Protein AF-A0A7R9I7X6-F1 (afdb_monomer_lite)

Radius of gyration: 21.25 Å; chains: 1; bounding box: 47×29×63 Å

Organism: NCBI:txid61472

Sequence (147 aa):
MLANDHCKLGEEMHFELGSWLRRRYSNLLPATYNLRNIYVLSTDLDRTLMSAESNLAGLYPATDPTSPLRAQPVPIRSRPARDDDLIGGGKPCPRLYQLMRLVLSSPGVDCIRNNFDTDFQYIHLHMGVNNVGIIEACLLLDVLTVE

pLDDT: mean 90.34, std 11.23, range [31.06, 98.62]

Secondary structure (DSSP, 8-state):
-------HHHHHHHHHHHHHHHHHTTTTS-SS--TTT--EE--SSHHHHHHHHHHHHHHSB-SSTT-SSSB---PEE---TTT--SSS--S--HHHHHHHHHHHTSHHHHHHHHHTHHHHHHHHHHH--SS--HHHHHHHHHHHT--

Structure (mmCIF, N/CA/C/O backbone):
data_AF-A0A7R9I7X6-F1
#
_entry.id   AF-A0A7R9I7X6-F1
#
loop_
_atom_site.group_PDB
_atom_site.id
_atom_site.type_symbol
_atom_site.label_atom_id
_atom_site.label_alt_id
_atom_site.label_comp_id
_atom_site.label_asym_id
_atom_site.label_entity_id
_atom_site.label_seq_id
_atom_site.pdbx_PDB_ins_code
_atom_site.Cartn_x
_atom_site.Cartn_y
_atom_site.Cartn_z
_atom_site.occupancy
_atom_site.B_iso_or_equiv
_atom_site.auth_seq_id
_atom_site.auth_comp_id
_atom_site.auth_asym_id
_atom_site.auth_atom_id
_atom_site.pdbx_PDB_model_num
ATOM 1 N N . MET A 1 1 ? 21.226 -9.273 -1.653 1.00 31.06 1 MET A N 1
ATOM 2 C CA . MET A 1 1 ? 21.142 -9.024 -0.199 1.00 31.06 1 MET A CA 1
ATOM 3 C C . MET A 1 1 ? 19.841 -8.270 0.021 1.00 31.06 1 MET A C 1
ATOM 5 O O . MET A 1 1 ? 19.549 -7.391 -0.776 1.00 31.06 1 MET A O 1
ATOM 9 N N . LEU A 1 2 ? 18.994 -8.757 0.921 1.00 37.91 2 LEU A N 1
ATOM 10 C CA . LEU A 1 2 ? 17.546 -8.529 0.959 1.00 37.91 2 LEU A CA 1
ATOM 11 C C . LEU A 1 2 ? 17.197 -7.085 1.363 1.00 37.91 2 LEU A C 1
ATOM 13 O O . LEU A 1 2 ? 17.426 -6.708 2.501 1.00 37.91 2 LEU A O 1
ATOM 17 N N . ALA A 1 3 ? 16.605 -6.301 0.458 1.00 43.09 3 ALA A N 1
ATOM 18 C CA . ALA A 1 3 ? 16.020 -4.990 0.761 1.00 43.09 3 ALA A CA 1
ATOM 19 C C . ALA A 1 3 ? 14.579 -5.137 1.295 1.00 43.09 3 ALA A C 1
ATOM 21 O O . ALA A 1 3 ? 13.643 -4.591 0.725 1.00 43.09 3 ALA A O 1
ATOM 22 N N . ASN A 1 4 ? 14.388 -5.949 2.337 1.00 47.94 4 ASN A N 1
ATOM 23 C CA . ASN A 1 4 ? 13.085 -6.158 2.989 1.00 47.94 4 ASN A CA 1
ATOM 24 C C . ASN A 1 4 ? 13.179 -5.956 4.513 1.00 47.94 4 ASN A C 1
ATOM 26 O O . ASN A 1 4 ? 12.401 -6.534 5.270 1.00 47.94 4 ASN A O 1
ATOM 30 N N . ASP A 1 5 ? 14.116 -5.125 4.969 1.00 51.38 5 ASP A N 1
ATOM 31 C CA . ASP A 1 5 ? 14.175 -4.724 6.369 1.00 51.38 5 ASP A CA 1
ATOM 32 C C . ASP A 1 5 ? 13.183 -3.577 6.603 1.00 51.38 5 ASP A C 1
ATOM 34 O O . ASP A 1 5 ? 13.396 -2.432 6.221 1.00 51.38 5 ASP A O 1
ATOM 38 N N . HIS A 1 6 ? 12.046 -3.952 7.180 1.00 55.94 6 HIS A N 1
ATOM 39 C CA . HIS A 1 6 ? 11.096 -3.150 7.946 1.00 55.94 6 HIS A CA 1
ATOM 40 C C . HIS A 1 6 ? 11.501 -1.678 8.208 1.00 55.94 6 HIS A C 1
ATOM 42 O O . HIS A 1 6 ? 12.181 -1.356 9.186 1.00 55.94 6 HIS A O 1
ATOM 48 N N . CYS A 1 7 ? 11.060 -0.766 7.336 1.00 73.19 7 CYS A N 1
ATOM 49 C CA . CYS A 1 7 ? 11.323 0.662 7.487 1.00 73.19 7 CYS A CA 1
ATOM 50 C C . CYS A 1 7 ? 10.309 1.294 8.455 1.00 73.19 7 CYS A C 1
ATOM 52 O O . CYS A 1 7 ? 9.138 1.462 8.112 1.00 73.19 7 CYS A O 1
ATOM 54 N N . LYS A 1 8 ? 10.774 1.680 9.652 1.00 85.38 8 LYS A N 1
ATOM 55 C CA . LYS A 1 8 ? 9.967 2.353 10.693 1.00 85.38 8 LYS A CA 1
ATOM 56 C C . LYS A 1 8 ? 9.238 3.595 10.181 1.00 85.38 8 LYS A C 1
ATOM 58 O O . LYS A 1 8 ? 8.103 3.839 10.569 1.00 85.38 8 LYS A O 1
ATOM 63 N N . LEU A 1 9 ? 9.870 4.345 9.275 1.00 91.56 9 LEU A N 1
ATOM 64 C CA . LEU A 1 9 ? 9.257 5.520 8.656 1.00 91.56 9 LEU A CA 1
ATOM 65 C C . LEU A 1 9 ? 7.968 5.145 7.912 1.00 91.56 9 LEU A C 1
ATOM 67 O O . LEU A 1 9 ? 6.956 5.823 8.050 1.00 91.56 9 LEU A O 1
ATOM 71 N N . GLY A 1 10 ? 7.973 4.028 7.178 1.00 91.56 10 GLY A N 1
ATOM 72 C CA . GLY A 1 10 ? 6.783 3.536 6.484 1.00 91.56 10 GLY A CA 1
ATOM 73 C C . GLY A 1 10 ? 5.649 3.177 7.447 1.00 91.56 10 GLY A C 1
ATOM 74 O O . GLY A 1 10 ? 4.489 3.496 7.181 1.00 91.56 10 GLY A O 1
ATOM 75 N N . GLU A 1 11 ? 5.970 2.572 8.592 1.00 93.06 11 GLU A N 1
ATOM 76 C CA . GLU A 1 11 ? 4.975 2.277 9.628 1.00 93.06 11 GLU A CA 1
ATOM 77 C C . GLU A 1 11 ? 4.369 3.550 10.223 1.00 93.06 11 GLU A C 1
ATOM 79 O O . GLU A 1 11 ? 3.147 3.650 10.342 1.00 93.06 11 GLU A O 1
ATOM 84 N N . GLU A 1 12 ? 5.209 4.530 10.567 1.00 95.56 12 GLU A N 1
ATOM 85 C CA . GLU A 1 12 ? 4.788 5.825 11.108 1.00 95.56 12 GLU A CA 1
ATOM 86 C C . GLU A 1 12 ? 3.880 6.557 10.115 1.00 95.56 12 GLU A C 1
ATOM 88 O O . GLU A 1 12 ? 2.779 6.974 10.478 1.00 95.56 12 GLU A O 1
ATOM 93 N N . MET A 1 13 ? 4.265 6.606 8.837 1.00 96.50 13 MET A N 1
ATOM 94 C CA . MET A 1 13 ? 3.446 7.183 7.769 1.00 96.50 13 MET A CA 1
ATOM 95 C C . MET A 1 13 ? 2.076 6.502 7.665 1.00 96.50 13 MET A C 1
ATOM 97 O O . MET A 1 13 ? 1.041 7.170 7.567 1.00 96.50 13 MET A O 1
ATOM 101 N N . HIS A 1 14 ? 2.031 5.166 7.708 1.00 98.00 14 HIS A N 1
ATOM 102 C CA . HIS A 1 14 ? 0.767 4.436 7.656 1.00 98.00 14 HIS A CA 1
ATOM 103 C C . HIS A 1 14 ? -0.080 4.653 8.910 1.00 98.00 14 HIS A C 1
ATOM 105 O O . HIS A 1 14 ? -1.299 4.813 8.785 1.00 98.00 14 HIS A O 1
ATOM 111 N N . PHE A 1 15 ? 0.535 4.711 10.090 1.00 98.12 15 PHE A N 1
ATOM 112 C CA . PHE A 1 15 ? -0.136 5.010 11.351 1.00 98.12 15 PHE A CA 1
ATOM 113 C C . PHE A 1 15 ? -0.743 6.418 11.363 1.00 98.12 15 PHE A C 1
ATOM 115 O O . PHE A 1 15 ? -1.903 6.599 11.754 1.00 98.12 15 PHE A O 1
ATOM 122 N N . GLU A 1 16 ? -0.006 7.421 10.887 1.00 98.44 16 GLU A N 1
ATOM 123 C CA . GLU A 1 16 ? -0.498 8.792 10.748 1.00 98.44 16 GLU A CA 1
ATOM 124 C C . GLU A 1 16 ? -1.663 8.876 9.762 1.00 98.44 16 GLU A C 1
ATOM 126 O O . GLU A 1 16 ? -2.688 9.500 10.066 1.00 98.44 16 GLU A O 1
ATOM 131 N N . LEU A 1 17 ? -1.556 8.186 8.621 1.00 98.56 17 LEU A N 1
ATOM 132 C CA . LEU A 1 17 ? -2.647 8.067 7.659 1.00 98.56 17 LEU A CA 1
ATOM 133 C C . LEU A 1 17 ? -3.884 7.426 8.303 1.00 98.56 17 LEU A C 1
ATOM 135 O O . LEU A 1 17 ? -4.989 7.945 8.155 1.00 98.56 17 LEU A O 1
ATOM 139 N N . GLY A 1 18 ? -3.717 6.345 9.065 1.00 98.44 18 GLY A N 1
ATOM 140 C CA . GLY A 1 18 ? -4.797 5.693 9.807 1.00 98.44 18 GLY A CA 1
ATOM 141 C C . GLY A 1 18 ? -5.472 6.630 10.808 1.00 98.44 18 GLY A C 1
ATOM 142 O O . GLY A 1 18 ? -6.698 6.763 10.841 1.00 98.44 18 GLY A O 1
ATOM 143 N N . SER A 1 19 ? -4.659 7.366 11.563 1.00 98.31 19 SER A N 1
ATOM 144 C CA . SER A 1 19 ? -5.112 8.367 12.532 1.00 98.31 19 SER A C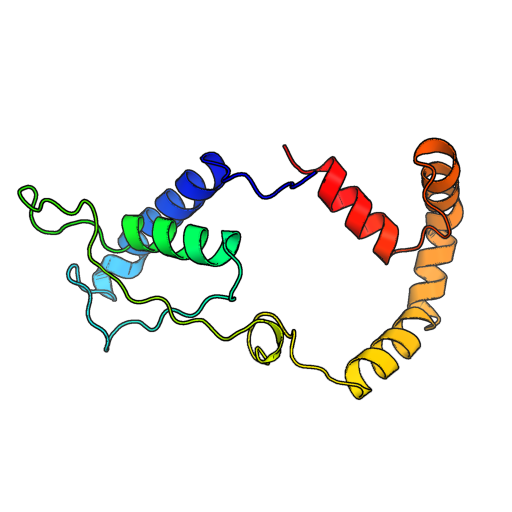A 1
ATOM 145 C C . SER A 1 19 ? -5.886 9.501 11.857 1.00 98.31 19 SER A C 1
ATOM 147 O O . SER A 1 19 ? -6.893 9.995 12.374 1.00 98.31 19 SER A O 1
ATOM 149 N N . TRP A 1 20 ? -5.441 9.920 10.673 1.00 98.62 20 TRP A N 1
ATOM 150 C CA . TRP A 1 20 ? -6.145 10.900 9.859 1.00 98.62 20 TRP A CA 1
ATOM 151 C C . TRP A 1 20 ? -7.480 10.358 9.334 1.00 98.62 20 TRP A C 1
ATOM 153 O O . TRP A 1 20 ? -8.496 11.048 9.449 1.00 98.62 20 TRP A O 1
ATOM 163 N N . LEU A 1 21 ? -7.518 9.113 8.844 1.00 98.44 21 LEU A N 1
ATOM 164 C CA . LEU A 1 21 ? -8.750 8.444 8.412 1.00 98.44 21 LEU A CA 1
ATOM 165 C C . LEU A 1 21 ? -9.757 8.340 9.564 1.00 98.44 21 LEU A C 1
ATOM 167 O O . LEU A 1 21 ? -10.941 8.615 9.361 1.00 98.44 21 LEU A O 1
ATOM 171 N N . ARG A 1 22 ? -9.296 8.043 10.787 1.00 97.69 22 ARG A N 1
ATOM 172 C CA . ARG A 1 22 ? -10.143 8.017 11.989 1.00 97.69 22 ARG A CA 1
ATOM 173 C C . ARG A 1 22 ? -10.799 9.364 12.260 1.00 97.69 22 ARG A C 1
ATOM 175 O O . ARG A 1 22 ? -11.993 9.409 12.551 1.00 97.69 22 ARG A O 1
ATOM 182 N N . ARG A 1 23 ? -10.044 10.461 12.141 1.00 98.00 23 ARG A N 1
ATOM 183 C CA . ARG A 1 23 ? -10.586 11.822 12.294 1.00 98.00 23 ARG A CA 1
ATOM 184 C C . ARG A 1 23 ? -11.579 12.155 11.186 1.00 98.00 23 ARG A C 1
ATOM 186 O O . ARG A 1 23 ? -12.657 12.669 11.472 1.00 98.00 23 ARG A O 1
ATOM 193 N N . ARG A 1 24 ? -11.236 11.829 9.937 1.00 98.31 24 ARG A N 1
ATOM 194 C CA . ARG A 1 24 ? -12.056 12.120 8.755 1.00 98.31 24 ARG A CA 1
ATOM 195 C C . ARG A 1 24 ? -13.390 11.380 8.762 1.00 98.31 24 ARG A C 1
ATOM 197 O O . ARG A 1 24 ? -14.409 11.965 8.410 1.00 98.31 24 ARG A O 1
ATOM 204 N N . TYR A 1 25 ? -13.381 10.108 9.145 1.00 97.81 25 TYR A N 1
ATOM 205 C CA . TYR A 1 25 ? -14.547 9.230 9.083 1.00 97.81 25 TYR A CA 1
ATOM 206 C C . TYR A 1 25 ? -15.166 8.961 10.455 1.00 97.81 25 TYR A C 1
ATOM 208 O O . TYR A 1 25 ? -15.893 7.989 10.610 1.00 97.81 25 TYR A O 1
ATOM 216 N N . SER A 1 26 ? -14.933 9.824 11.445 1.00 96.19 26 SER A N 1
ATOM 217 C CA . SER A 1 26 ? -15.459 9.669 12.811 1.00 96.19 26 SER A CA 1
ATOM 218 C C . SER A 1 26 ? -16.989 9.580 12.882 1.00 96.19 26 SER A C 1
ATOM 220 O O . SER A 1 26 ? -17.517 8.871 13.734 1.00 96.19 26 SER A O 1
ATOM 222 N N . ASN A 1 27 ? -17.689 10.243 11.955 1.00 96.19 27 ASN A N 1
ATOM 223 C CA . ASN A 1 27 ? -19.151 10.209 11.843 1.00 96.19 27 ASN A CA 1
ATOM 224 C C . ASN A 1 27 ? -19.685 8.966 11.110 1.00 96.19 27 ASN A C 1
ATOM 226 O O . ASN A 1 27 ? -20.859 8.639 11.241 1.00 96.19 27 ASN A O 1
ATOM 230 N N . LEU A 1 28 ? -18.846 8.300 10.310 1.00 96.56 28 LEU A N 1
ATOM 231 C CA . LEU A 1 28 ? -19.221 7.123 9.518 1.00 96.56 28 LEU A CA 1
ATOM 232 C C . LEU A 1 28 ? -18.810 5.821 10.216 1.00 96.56 28 LEU A C 1
ATOM 234 O O . LEU A 1 28 ? -19.543 4.836 10.191 1.00 96.56 28 LEU A O 1
ATOM 238 N N . LEU A 1 29 ? -17.626 5.816 10.828 1.00 96.62 29 LEU A N 1
ATOM 239 C CA . LEU A 1 29 ? -17.018 4.663 11.471 1.00 96.62 29 LEU A CA 1
ATOM 240 C C . LEU A 1 29 ? -17.136 4.790 12.996 1.00 96.62 29 LEU A C 1
ATOM 242 O O . LEU A 1 29 ? -16.579 5.726 13.584 1.00 96.62 29 LEU A O 1
ATOM 246 N N . PRO A 1 30 ? -17.802 3.833 13.667 1.00 95.56 30 PRO A N 1
ATOM 247 C CA . PRO A 1 30 ? -17.824 3.770 15.123 1.00 95.56 30 PRO A CA 1
ATOM 248 C C . PRO A 1 30 ? -16.417 3.670 15.719 1.00 95.56 30 PRO A C 1
ATOM 250 O O . PRO A 1 30 ? -15.482 3.211 15.066 1.00 95.56 30 PRO A O 1
ATOM 253 N N . ALA A 1 31 ? -16.272 4.081 16.983 1.00 94.75 31 ALA A N 1
ATOM 254 C CA . ALA A 1 31 ? -14.999 3.982 17.701 1.00 94.75 31 ALA A CA 1
ATOM 255 C C . ALA A 1 31 ? -14.535 2.534 17.894 1.00 94.75 31 ALA A C 1
ATOM 257 O O . ALA A 1 31 ? -13.342 2.250 17.827 1.00 94.75 31 ALA A O 1
ATOM 258 N N . THR A 1 32 ? -15.482 1.625 18.114 1.00 95.06 32 THR A N 1
ATOM 259 C CA . THR A 1 32 ? -15.219 0.193 18.222 1.00 95.06 32 THR A CA 1
ATOM 260 C C . THR A 1 32 ? -15.307 -0.451 16.846 1.00 95.06 32 THR A C 1
ATOM 262 O O . THR A 1 32 ? -16.267 -0.226 16.102 1.00 95.06 32 THR A O 1
ATOM 265 N N . TYR A 1 33 ? -14.314 -1.266 16.514 1.00 95.12 33 TYR A N 1
ATOM 266 C CA . TYR A 1 33 ? -14.294 -2.050 15.292 1.00 95.12 33 TYR A CA 1
ATOM 267 C C . TYR A 1 33 ? -15.515 -2.977 15.204 1.00 95.12 33 TYR A C 1
ATOM 269 O O . TYR A 1 33 ? -15.949 -3.584 16.185 1.00 95.12 33 TYR A O 1
ATOM 277 N N . ASN A 1 34 ? -16.057 -3.112 13.993 1.00 93.94 34 ASN A N 1
ATOM 278 C CA . ASN A 1 34 ? -17.085 -4.091 13.675 1.00 93.94 34 ASN A CA 1
ATOM 279 C C . ASN A 1 34 ? -16.863 -4.628 12.257 1.00 93.94 34 ASN A C 1
ATOM 281 O O . ASN A 1 34 ? -16.745 -3.857 11.304 1.00 93.94 34 ASN A O 1
ATOM 285 N N . LEU A 1 35 ? -16.884 -5.955 12.118 1.00 93.38 35 LEU A N 1
ATOM 286 C CA . LEU A 1 35 ? -16.702 -6.667 10.849 1.00 93.38 35 LEU A CA 1
ATOM 287 C C . LEU A 1 35 ? -17.732 -6.322 9.763 1.00 93.38 35 LEU A C 1
ATOM 289 O O . LEU A 1 35 ? -17.488 -6.589 8.592 1.00 93.38 35 LEU A O 1
ATOM 293 N N . ARG A 1 36 ? -18.886 -5.753 10.130 1.00 94.38 36 ARG A N 1
ATOM 294 C CA . ARG A 1 36 ? -19.919 -5.315 9.178 1.00 94.38 36 ARG A CA 1
ATOM 295 C C . ARG A 1 36 ? -19.647 -3.932 8.589 1.00 94.38 36 ARG A C 1
ATOM 297 O O . ARG A 1 36 ? -20.253 -3.593 7.580 1.00 94.38 36 ARG A O 1
ATOM 304 N N . ASN A 1 37 ? -18.771 -3.144 9.213 1.00 93.19 37 ASN A N 1
ATOM 305 C CA . ASN A 1 37 ? -18.539 -1.752 8.823 1.00 93.19 37 ASN A CA 1
ATOM 306 C C . ASN A 1 37 ? -17.381 -1.613 7.839 1.00 93.19 37 ASN A C 1
ATOM 308 O O . ASN A 1 37 ? -17.416 -0.738 6.979 1.00 93.19 37 ASN A O 1
ATOM 312 N N . ILE A 1 38 ? -16.351 -2.452 7.976 1.00 95.75 38 ILE A N 1
ATOM 313 C CA . ILE A 1 38 ? -15.162 -2.400 7.126 1.00 95.75 38 ILE A CA 1
ATOM 314 C C . ILE A 1 38 ? -14.712 -3.803 6.732 1.00 95.75 38 ILE A C 1
ATOM 316 O O . ILE A 1 38 ? -14.775 -4.748 7.522 1.00 95.75 38 ILE A O 1
ATOM 320 N N . TYR A 1 39 ? -14.187 -3.899 5.517 1.00 96.12 39 TYR A N 1
ATOM 321 C CA . TYR A 1 39 ? -13.485 -5.064 5.005 1.00 96.12 39 TYR A CA 1
ATOM 322 C C . TYR A 1 39 ? -12.088 -4.623 4.577 1.00 96.12 39 TYR A C 1
ATOM 324 O O . TYR A 1 39 ? -11.957 -3.688 3.789 1.00 96.12 39 TYR A O 1
ATOM 332 N N . VAL A 1 40 ? -11.056 -5.273 5.115 1.00 97.50 40 VAL A N 1
ATOM 333 C CA . VAL A 1 40 ? -9.660 -4.918 4.846 1.00 97.50 40 VAL A CA 1
ATOM 334 C C . VAL A 1 40 ? -9.016 -6.019 4.017 1.00 97.50 40 VAL A C 1
ATOM 336 O O . VAL A 1 40 ? -8.993 -7.183 4.424 1.00 97.50 40 VAL A O 1
ATOM 339 N N . LEU A 1 41 ? -8.500 -5.636 2.854 1.00 96.19 41 LEU A N 1
ATOM 340 C CA . LEU A 1 41 ? -7.848 -6.517 1.894 1.00 96.19 41 LEU A CA 1
ATOM 341 C C . LEU A 1 41 ? -6.465 -5.950 1.566 1.00 96.19 41 LEU A C 1
ATOM 343 O O . LEU A 1 41 ? -6.348 -4.761 1.278 1.00 96.19 41 LEU A O 1
ATOM 347 N N . SER A 1 42 ? -5.442 -6.798 1.607 1.00 96.62 42 SER A N 1
ATOM 348 C CA . SER A 1 42 ? -4.063 -6.457 1.253 1.00 96.62 42 SER A CA 1
ATOM 349 C C . SER A 1 42 ? -3.456 -7.556 0.379 1.00 96.62 42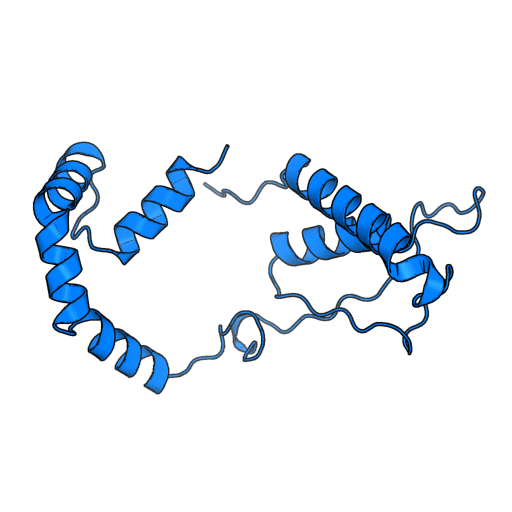 SER A C 1
ATOM 351 O O . SER A 1 42 ? -3.927 -8.698 0.389 1.00 96.62 42 SER A O 1
ATOM 353 N N . THR A 1 43 ? -2.420 -7.220 -0.387 1.00 96.19 43 THR A N 1
ATOM 354 C CA . THR A 1 43 ? -1.608 -8.226 -1.083 1.00 96.19 43 THR A CA 1
ATOM 355 C C . THR A 1 43 ? -0.818 -9.059 -0.077 1.00 96.19 43 THR A C 1
ATOM 357 O O . THR A 1 43 ? -0.472 -8.580 1.003 1.00 96.19 43 THR A O 1
ATOM 360 N N . ASP A 1 44 ? -0.506 -10.301 -0.439 1.00 94.88 44 ASP A N 1
ATOM 361 C CA . ASP A 1 44 ? 0.264 -11.229 0.399 1.00 94.88 44 ASP A CA 1
ATOM 362 C C . ASP A 1 44 ? 1.774 -10.964 0.298 1.00 94.88 44 ASP A C 1
ATOM 364 O O . ASP A 1 44 ? 2.544 -11.754 -0.244 1.00 94.88 44 ASP A O 1
ATOM 368 N N . LEU A 1 45 ? 2.170 -9.772 0.743 1.00 92.62 45 LEU A N 1
ATOM 369 C CA . LEU A 1 45 ? 3.550 -9.314 0.853 1.00 92.62 45 LEU A CA 1
ATOM 370 C C . LEU A 1 45 ? 3.734 -8.660 2.221 1.00 92.62 45 LEU A C 1
ATOM 372 O O . LEU A 1 45 ? 2.897 -7.853 2.631 1.00 92.62 45 LEU A O 1
ATOM 376 N N . ASP A 1 46 ? 4.856 -8.939 2.885 1.00 93.44 46 ASP A N 1
ATOM 377 C CA . ASP A 1 46 ? 5.118 -8.448 4.244 1.00 93.44 46 ASP A CA 1
ATOM 378 C C . ASP A 1 46 ? 4.943 -6.931 4.343 1.00 93.44 46 ASP A C 1
ATOM 380 O O . ASP A 1 46 ? 4.167 -6.451 5.164 1.00 93.44 46 ASP A O 1
ATOM 384 N N . ARG A 1 47 ? 5.548 -6.165 3.421 1.00 92.38 47 ARG A N 1
ATOM 385 C CA . ARG A 1 47 ? 5.432 -4.697 3.417 1.00 92.38 47 ARG A CA 1
ATOM 386 C C . ARG A 1 47 ? 3.981 -4.206 3.379 1.00 92.38 47 ARG A C 1
ATOM 388 O O . ARG A 1 47 ? 3.658 -3.240 4.053 1.00 92.38 47 ARG A O 1
ATOM 395 N N . THR A 1 48 ? 3.092 -4.862 2.628 1.00 94.12 48 THR A N 1
ATOM 396 C CA . THR A 1 48 ? 1.696 -4.416 2.492 1.00 94.12 48 THR A CA 1
ATOM 397 C C . THR A 1 48 ? 0.818 -4.889 3.641 1.00 94.12 48 THR A C 1
ATOM 399 O O . THR A 1 48 ? -0.164 -4.223 3.972 1.00 94.12 48 THR A O 1
ATOM 402 N N . LEU A 1 49 ? 1.150 -6.025 4.256 1.00 96.12 49 LEU A N 1
ATOM 403 C CA . LEU A 1 49 ? 0.494 -6.488 5.475 1.00 96.12 49 LEU A CA 1
ATOM 404 C C . LEU A 1 49 ? 0.869 -5.588 6.655 1.00 96.12 49 LEU A C 1
ATOM 406 O O . LEU A 1 49 ? -0.027 -5.052 7.300 1.00 96.12 49 LEU A O 1
ATOM 410 N N . MET A 1 50 ? 2.159 -5.309 6.846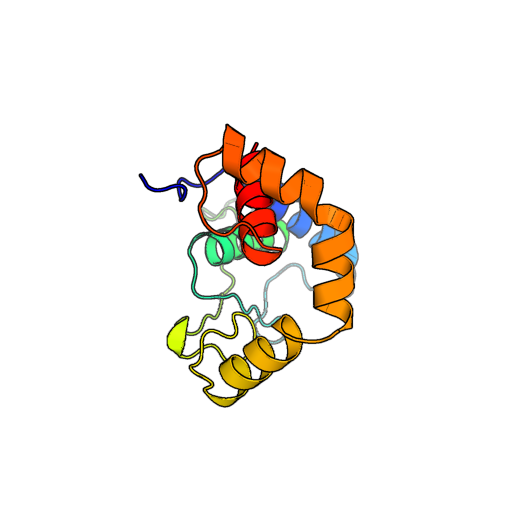 1.00 95.31 50 MET A N 1
ATOM 411 C CA . MET A 1 50 ? 2.651 -4.408 7.894 1.00 95.31 50 MET A CA 1
ATOM 412 C C . MET A 1 50 ? 2.086 -2.994 7.739 1.00 95.31 50 MET A C 1
ATOM 414 O O . MET A 1 50 ? 1.526 -2.446 8.682 1.00 95.31 50 MET A O 1
ATOM 418 N N . SER A 1 51 ? 2.109 -2.435 6.524 1.00 96.50 51 SER A N 1
ATOM 419 C CA . SER A 1 51 ? 1.457 -1.155 6.218 1.00 96.50 51 SER A CA 1
ATOM 420 C C . SER A 1 51 ? -0.025 -1.127 6.608 1.00 96.50 51 SER A C 1
ATOM 422 O O . SER A 1 51 ? -0.515 -0.129 7.144 1.00 96.50 51 SER A O 1
ATOM 424 N N . ALA A 1 52 ? -0.764 -2.207 6.329 1.00 97.62 52 ALA A N 1
ATOM 425 C CA . ALA A 1 52 ? -2.172 -2.305 6.698 1.00 97.62 52 ALA A CA 1
ATOM 426 C C . ALA A 1 52 ? -2.346 -2.389 8.222 1.00 97.62 52 ALA A C 1
ATOM 428 O O . ALA A 1 52 ? -3.217 -1.711 8.761 1.00 97.62 52 ALA A O 1
ATOM 429 N N . GLU A 1 53 ? -1.502 -3.144 8.924 1.00 96.88 53 GLU A N 1
ATOM 430 C CA . GLU A 1 53 ? -1.508 -3.230 10.389 1.00 96.88 53 GLU A CA 1
ATOM 431 C C . GLU A 1 53 ? -1.243 -1.869 11.043 1.00 96.88 53 GLU A C 1
ATOM 433 O O . GLU A 1 53 ? -2.047 -1.425 11.868 1.00 96.88 53 GLU A O 1
ATOM 438 N N . SER A 1 54 ? -0.185 -1.158 10.634 1.00 97.19 54 SER A N 1
ATOM 439 C CA . SER A 1 54 ? 0.139 0.175 11.162 1.00 97.19 54 SER A CA 1
ATOM 440 C C . SER A 1 54 ? -0.993 1.170 10.892 1.00 97.19 54 SER A C 1
ATOM 442 O O . SER A 1 54 ? -1.376 1.943 11.773 1.00 97.19 54 SER A O 1
ATOM 444 N N . ASN A 1 55 ? -1.601 1.116 9.702 1.00 98.38 55 ASN A N 1
ATOM 445 C CA . ASN A 1 55 ? -2.743 1.963 9.370 1.00 98.38 55 ASN A CA 1
ATOM 446 C C . ASN A 1 55 ? -3.963 1.673 10.250 1.00 98.38 55 ASN A C 1
ATOM 448 O O . ASN A 1 55 ? -4.579 2.595 10.786 1.00 98.38 55 ASN A O 1
ATOM 452 N N . LEU A 1 56 ? -4.292 0.399 10.456 1.00 98.00 56 LEU A N 1
ATOM 453 C CA . LEU A 1 56 ? -5.414 0.007 11.302 1.00 98.00 56 LEU A CA 1
ATOM 454 C C . LEU A 1 56 ? -5.171 0.335 12.773 1.00 98.00 56 LEU A C 1
ATOM 456 O O . LEU A 1 56 ? -6.128 0.675 13.465 1.00 98.00 56 LEU A O 1
ATOM 460 N N . ALA A 1 57 ? -3.918 0.318 13.232 1.00 97.38 57 ALA A N 1
ATOM 461 C CA . ALA A 1 57 ? -3.570 0.753 14.578 1.00 97.38 57 ALA A CA 1
ATOM 462 C C . ALA A 1 57 ? -3.883 2.242 14.810 1.00 97.38 57 ALA A C 1
ATOM 464 O O . ALA A 1 57 ? -4.372 2.604 15.881 1.00 97.38 57 ALA A O 1
ATOM 465 N N . GLY A 1 58 ? -3.670 3.094 13.800 1.00 97.44 58 GLY A N 1
ATOM 466 C CA . GLY A 1 58 ? -4.092 4.498 13.835 1.00 97.44 58 GLY A CA 1
ATOM 467 C C . GLY A 1 58 ? -5.601 4.685 13.633 1.00 97.44 58 GLY A C 1
ATOM 468 O O . GLY A 1 58 ? -6.204 5.593 14.209 1.00 97.44 58 GLY A O 1
ATOM 469 N N . LEU A 1 59 ? -6.237 3.822 12.831 1.00 98.12 59 LEU A N 1
ATOM 470 C CA . LEU A 1 59 ? -7.670 3.903 12.536 1.00 98.12 59 LEU A CA 1
ATOM 471 C C . LEU A 1 59 ? -8.543 3.451 13.718 1.00 98.12 59 LEU A C 1
ATOM 473 O O . LEU A 1 59 ? -9.545 4.094 14.023 1.00 98.12 59 LEU A O 1
ATOM 477 N N . TYR A 1 60 ? -8.163 2.367 14.393 1.00 97.38 60 TYR A N 1
ATOM 478 C CA . TYR A 1 60 ? -8.864 1.779 15.535 1.00 97.38 60 TYR A CA 1
ATOM 479 C C . TYR A 1 60 ? -7.932 1.653 16.749 1.00 97.38 60 TYR A C 1
ATOM 481 O O . TYR A 1 60 ? -7.557 0.540 17.136 1.00 97.38 60 TYR A O 1
ATOM 489 N N . PRO A 1 61 ? -7.579 2.777 17.399 1.00 96.25 61 PRO A N 1
ATOM 490 C CA . PRO A 1 61 ? -6.817 2.737 18.640 1.00 96.25 61 PRO A CA 1
ATOM 491 C C . PRO A 1 61 ? -7.611 2.027 19.747 1.00 96.25 61 PRO A C 1
ATOM 493 O O . PRO A 1 61 ? -8.834 1.853 19.652 1.00 96.25 61 PRO A O 1
ATOM 496 N N . ALA A 1 62 ? -6.920 1.615 20.812 1.00 94.19 62 ALA A N 1
ATOM 497 C CA . ALA A 1 62 ? -7.571 1.035 21.981 1.00 94.19 62 ALA A CA 1
ATOM 498 C C . ALA A 1 62 ? -8.622 1.998 22.559 1.00 94.19 62 ALA A C 1
ATOM 500 O O . ALA A 1 62 ? -8.359 3.182 22.761 1.00 94.19 62 ALA A O 1
ATOM 501 N N . THR A 1 63 ? -9.827 1.488 22.819 1.00 90.31 63 THR A N 1
ATOM 502 C CA . THR A 1 63 ? -10.907 2.275 23.437 1.00 90.31 63 THR A CA 1
ATOM 503 C C . THR A 1 63 ? -10.759 2.376 24.950 1.00 90.31 63 THR A C 1
ATOM 505 O O . THR A 1 63 ? -11.251 3.327 25.547 1.00 90.31 63 THR A O 1
ATOM 508 N N . ASP A 1 64 ? -10.102 1.389 25.559 1.00 88.25 64 ASP A N 1
ATOM 509 C CA . ASP A 1 64 ? -9.819 1.332 26.989 1.00 88.25 64 ASP A CA 1
ATOM 510 C C . ASP A 1 64 ? -8.325 1.612 27.226 1.00 88.25 64 ASP A C 1
ATOM 512 O O . ASP A 1 64 ? -7.492 0.831 26.756 1.00 88.25 64 ASP A O 1
ATOM 516 N N . PRO A 1 65 ? -7.961 2.684 27.956 1.00 84.19 65 PRO A N 1
ATOM 517 C CA . PRO A 1 65 ? -6.571 2.988 28.298 1.00 84.19 65 PRO A CA 1
ATOM 518 C C . PRO A 1 65 ? -5.864 1.897 29.114 1.00 84.19 65 PRO A C 1
ATOM 520 O O . PRO A 1 65 ? -4.638 1.870 29.157 1.00 84.19 65 PRO A O 1
ATOM 523 N N . THR A 1 66 ? -6.618 1.020 29.781 1.00 88.88 66 THR A N 1
ATOM 524 C CA . THR A 1 66 ? -6.080 -0.089 30.585 1.00 88.88 66 THR A CA 1
ATOM 525 C C . THR A 1 66 ? -5.858 -1.365 29.774 1.00 88.88 66 THR A C 1
ATOM 527 O O . THR A 1 66 ? -5.266 -2.322 30.276 1.00 88.88 66 THR A O 1
ATOM 530 N N . SER A 1 67 ? -6.297 -1.382 28.511 1.00 89.56 67 SER A N 1
ATOM 531 C CA . SER A 1 67 ? -6.096 -2.509 27.608 1.00 89.56 67 SER A CA 1
ATOM 532 C C . SER A 1 67 ? -4.600 -2.806 27.440 1.00 89.56 67 SER A C 1
ATOM 534 O O . SER A 1 67 ? -3.821 -1.895 27.149 1.00 89.56 67 SER A O 1
ATOM 536 N N . PRO A 1 68 ? -4.176 -4.082 27.527 1.00 90.50 68 PRO A N 1
ATOM 537 C CA . PRO A 1 68 ? -2.799 -4.457 27.211 1.00 90.50 68 PRO A CA 1
ATOM 538 C C . PRO A 1 68 ? -2.479 -4.266 25.718 1.00 90.50 68 PRO A C 1
ATOM 540 O O . PRO A 1 68 ? -1.314 -4.173 25.336 1.00 90.50 68 PRO A O 1
ATOM 543 N N . LEU A 1 69 ? -3.507 -4.209 24.865 1.00 90.94 69 LEU A N 1
ATOM 544 C CA . LEU A 1 69 ? -3.378 -3.921 23.441 1.00 90.94 69 LEU A CA 1
ATOM 545 C C . LEU A 1 69 ? -3.444 -2.414 23.202 1.00 90.94 69 LEU A C 1
ATOM 547 O O . LEU A 1 69 ? -4.359 -1.754 23.691 1.00 90.94 69 LEU A O 1
ATOM 551 N N . ARG A 1 70 ? -2.519 -1.896 22.386 1.00 90.31 70 ARG A N 1
ATOM 552 C CA . ARG A 1 70 ? -2.470 -0.475 21.992 1.00 90.31 70 ARG A CA 1
ATOM 553 C C . ARG A 1 70 ? -3.484 -0.110 20.900 1.00 90.31 70 ARG A C 1
ATOM 555 O O . ARG A 1 70 ? -3.844 1.055 20.759 1.00 90.31 70 ARG A O 1
ATOM 562 N N . ALA A 1 71 ? -3.961 -1.103 20.155 1.00 94.88 71 ALA A N 1
ATOM 563 C CA . ALA A 1 71 ? -4.951 -0.967 19.095 1.00 94.88 71 ALA A CA 1
ATOM 564 C C . ALA A 1 71 ? -5.932 -2.143 19.118 1.00 94.88 71 ALA A C 1
ATOM 566 O O . ALA A 1 71 ? -5.645 -3.198 19.688 1.00 94.88 71 ALA A O 1
ATOM 567 N N . GLN A 1 72 ? -7.097 -1.961 18.504 1.00 95.38 72 GLN A N 1
ATOM 568 C CA . GLN A 1 72 ? -8.082 -3.028 18.371 1.00 95.38 72 GLN A CA 1
ATOM 569 C C . GLN A 1 72 ? -7.635 -4.024 17.292 1.00 95.38 72 GLN A C 1
ATOM 571 O O . GLN A 1 72 ? -7.143 -3.605 16.242 1.00 95.38 72 GLN A O 1
ATOM 576 N N . PRO A 1 73 ? -7.826 -5.337 17.501 1.00 94.00 73 PRO A N 1
ATOM 577 C CA . PRO A 1 73 ? -7.496 -6.328 16.489 1.00 94.00 73 PRO A CA 1
ATOM 578 C C . PRO A 1 73 ? -8.480 -6.225 15.318 1.00 94.00 73 PRO A C 1
ATOM 580 O O . PRO A 1 73 ? -9.674 -6.493 15.471 1.00 94.00 73 PRO A O 1
ATOM 583 N N . VAL A 1 74 ? -7.974 -5.859 14.141 1.00 97.00 74 VAL A N 1
ATOM 584 C CA . VAL A 1 74 ? -8.744 -5.811 12.893 1.00 97.00 74 VAL A CA 1
ATOM 585 C C . VAL A 1 74 ? -8.190 -6.868 11.931 1.00 97.00 74 VAL A C 1
ATOM 587 O O . VAL A 1 74 ? -7.001 -6.838 11.624 1.00 97.00 74 VAL A O 1
ATOM 590 N N . PRO A 1 75 ? -9.010 -7.815 11.443 1.00 96.75 75 PRO A N 1
ATOM 591 C CA . PRO A 1 75 ? -8.549 -8.855 10.535 1.00 96.75 75 PRO A CA 1
ATOM 592 C C . PRO A 1 75 ? -8.214 -8.277 9.157 1.00 96.75 75 PRO A C 1
ATOM 594 O O . PRO A 1 75 ? -9.067 -7.672 8.504 1.00 96.75 75 PRO A O 1
ATOM 597 N N . ILE A 1 76 ? -6.999 -8.553 8.688 1.00 97.69 76 ILE A N 1
ATOM 598 C CA . ILE A 1 76 ? -6.551 -8.271 7.323 1.00 97.69 76 ILE A CA 1
ATOM 599 C C . ILE A 1 76 ? -6.695 -9.552 6.509 1.00 97.69 76 ILE A C 1
ATOM 601 O O . ILE A 1 76 ? -6.279 -10.630 6.935 1.00 97.69 76 ILE A O 1
ATOM 605 N N . ARG A 1 77 ? -7.335 -9.457 5.345 1.00 96.19 77 ARG A N 1
ATOM 606 C CA . ARG A 1 77 ? -7.445 -10.574 4.405 1.00 96.19 77 ARG A CA 1
ATOM 607 C C . ARG A 1 77 ? -6.380 -10.422 3.326 1.00 96.19 77 ARG A C 1
ATOM 609 O O . ARG A 1 77 ? -6.192 -9.323 2.813 1.00 96.19 77 ARG A O 1
ATOM 616 N N . SER A 1 78 ? -5.737 -11.523 2.959 1.00 95.75 78 SER A N 1
ATOM 617 C CA . SER A 1 78 ? -4.852 -11.610 1.797 1.00 95.75 78 SER A CA 1
ATOM 618 C C . SER A 1 78 ? -5.163 -12.868 0.989 1.00 95.75 78 SER A C 1
ATOM 620 O O . SER A 1 78 ? -5.899 -13.758 1.432 1.00 95.75 78 SER A O 1
ATOM 622 N N . ARG A 1 79 ? -4.639 -12.911 -0.235 1.00 94.56 79 ARG A N 1
ATOM 623 C CA . ARG A 1 79 ? -4.613 -14.100 -1.088 1.00 94.56 79 ARG A CA 1
ATOM 624 C C . ARG A 1 79 ? -3.169 -14.350 -1.502 1.00 94.56 79 ARG A C 1
ATOM 626 O O . ARG A 1 79 ? -2.504 -13.363 -1.814 1.00 94.56 79 ARG A O 1
ATOM 633 N N . PRO A 1 80 ? -2.714 -15.613 -1.581 1.00 94.62 80 PRO A N 1
ATOM 634 C CA . PRO A 1 80 ? -1.375 -15.923 -2.064 1.00 94.62 80 PRO A CA 1
ATOM 635 C C . PRO A 1 80 ? -1.077 -15.187 -3.367 1.00 94.62 80 PRO A C 1
ATOM 637 O O . PRO A 1 80 ? -1.919 -15.165 -4.265 1.00 94.62 80 PRO A O 1
ATOM 640 N N . ALA A 1 81 ? 0.119 -14.610 -3.497 1.00 92.12 81 ALA A N 1
ATOM 641 C CA . ALA A 1 81 ? 0.452 -13.739 -4.629 1.00 92.12 81 ALA A CA 1
ATOM 642 C C . ALA A 1 81 ? 0.188 -14.387 -6.005 1.00 92.12 81 ALA A C 1
ATOM 644 O O . ALA A 1 81 ? -0.236 -13.712 -6.937 1.00 92.12 81 ALA A O 1
ATOM 645 N N . ARG A 1 82 ? 0.379 -15.709 -6.129 1.00 93.50 82 ARG A N 1
ATOM 646 C CA . ARG A 1 82 ? 0.119 -16.472 -7.367 1.00 93.50 82 ARG A CA 1
ATOM 647 C C . ARG A 1 82 ? -1.361 -16.668 -7.700 1.00 93.50 82 ARG A C 1
ATOM 649 O O . ARG A 1 82 ? -1.665 -17.038 -8.827 1.00 93.50 82 ARG A O 1
ATOM 656 N N . ASP A 1 83 ? -2.250 -16.437 -6.746 1.00 94.75 83 ASP A N 1
ATOM 657 C CA . ASP A 1 83 ? -3.699 -16.582 -6.898 1.00 94.75 83 ASP A CA 1
ATOM 658 C C . ASP A 1 83 ? -4.420 -15.227 -6.850 1.00 94.75 83 ASP A C 1
ATOM 660 O O . ASP A 1 83 ? -5.631 -15.162 -7.070 1.00 94.75 83 ASP A O 1
ATOM 664 N N . ASP A 1 84 ? -3.693 -14.140 -6.570 1.00 93.69 84 ASP A N 1
ATOM 665 C CA . ASP A 1 84 ? -4.243 -12.791 -6.508 1.00 93.69 84 ASP A CA 1
ATOM 666 C C . ASP A 1 84 ? -4.547 -12.258 -7.914 1.00 93.69 84 ASP A C 1
ATOM 668 O O . ASP A 1 84 ? -3.664 -11.850 -8.673 1.00 93.69 84 ASP A O 1
ATOM 672 N N . ASP A 1 85 ? -5.832 -12.271 -8.255 1.00 91.81 85 ASP A N 1
ATOM 673 C CA . ASP A 1 85 ? -6.414 -11.685 -9.460 1.00 91.81 85 ASP A CA 1
ATOM 674 C C . ASP A 1 85 ? -7.150 -10.368 -9.211 1.00 91.81 85 ASP A C 1
ATOM 676 O O . ASP A 1 85 ? -7.862 -9.891 -10.094 1.00 91.81 85 ASP A O 1
ATOM 680 N N . LEU A 1 86 ? -6.992 -9.785 -8.020 1.00 90.88 86 LEU A N 1
ATOM 681 C CA . LEU A 1 86 ? -7.701 -8.579 -7.615 1.00 90.88 86 LEU A CA 1
ATOM 682 C C . LEU A 1 86 ? -6.769 -7.381 -7.470 1.00 90.88 86 LEU A C 1
ATOM 684 O O . LEU A 1 86 ? -6.981 -6.378 -8.145 1.00 90.88 86 LEU A O 1
ATOM 688 N N . ILE A 1 87 ? -5.772 -7.461 -6.583 1.00 91.88 87 ILE A N 1
ATOM 689 C CA . ILE A 1 87 ? -4.925 -6.309 -6.239 1.00 91.88 87 ILE A CA 1
ATOM 690 C C . ILE A 1 87 ? -3.539 -6.469 -6.853 1.00 91.88 87 ILE A C 1
ATOM 692 O O . ILE A 1 87 ? -3.122 -5.643 -7.659 1.00 91.88 87 ILE A O 1
ATOM 696 N N . GLY A 1 88 ? -2.824 -7.532 -6.483 1.00 88.06 88 GLY A N 1
ATOM 697 C CA . GLY A 1 88 ? -1.444 -7.759 -6.906 1.00 88.06 88 GLY A CA 1
ATOM 698 C C . GLY A 1 88 ? -1.306 -8.259 -8.342 1.00 88.06 88 GLY A C 1
ATOM 699 O O . GLY A 1 88 ? -0.230 -8.141 -8.922 1.00 88.06 88 GLY A O 1
ATOM 700 N N . GLY A 1 89 ? -2.370 -8.825 -8.924 1.00 88.50 89 GLY A N 1
ATOM 701 C CA . GLY A 1 89 ? -2.373 -9.305 -10.311 1.00 88.50 89 GLY A CA 1
ATOM 702 C C . GLY A 1 89 ? -1.348 -10.410 -10.597 1.00 88.50 89 GLY A C 1
ATOM 703 O O . GLY A 1 89 ? -0.926 -10.577 -11.740 1.00 88.50 89 GLY A O 1
ATOM 704 N N . GLY A 1 90 ? -0.920 -11.155 -9.574 1.00 89.31 90 GLY A N 1
ATOM 705 C CA . GLY A 1 90 ? 0.094 -12.202 -9.703 1.00 89.31 90 GLY A CA 1
ATOM 706 C C . GLY A 1 90 ? -0.441 -13.519 -10.272 1.00 89.31 90 GLY A C 1
ATOM 707 O O . GLY A 1 90 ? 0.350 -14.414 -10.585 1.00 89.31 90 GLY A O 1
ATOM 708 N N . LYS A 1 91 ? -1.763 -13.641 -10.462 1.00 93.81 91 LYS A N 1
ATOM 709 C CA . LYS A 1 91 ? -2.372 -14.799 -11.122 1.00 93.81 91 LYS A CA 1
ATOM 710 C C . LYS A 1 91 ? -1.878 -14.956 -12.567 1.00 93.81 91 LYS A C 1
ATOM 712 O O . LYS A 1 91 ? -2.062 -14.039 -13.372 1.00 93.81 91 LYS A O 1
ATOM 717 N N . PRO A 1 92 ? -1.306 -16.119 -12.950 1.00 94.25 92 PRO A N 1
ATOM 718 C CA . PRO A 1 92 ? -0.788 -16.330 -14.297 1.00 94.25 92 PRO A CA 1
ATOM 719 C C . PRO A 1 92 ? -1.837 -16.078 -15.385 1.00 94.25 92 PRO A C 1
ATOM 721 O O . PRO A 1 92 ? -2.867 -16.749 -15.452 1.00 94.25 92 PRO A O 1
ATOM 724 N N . CYS A 1 93 ? -1.541 -15.137 -16.284 1.00 94.31 93 CYS A N 1
ATOM 725 C CA . CYS A 1 93 ? -2.406 -14.779 -17.403 1.00 94.31 93 CYS A CA 1
ATOM 726 C C . CYS A 1 93 ? -1.595 -14.711 -18.711 1.00 94.31 93 CYS A C 1
ATOM 728 O O . CYS A 1 93 ? -0.997 -13.678 -19.020 1.00 94.31 93 CYS A O 1
ATOM 730 N N . PRO A 1 94 ? -1.578 -15.784 -19.531 1.00 95.94 94 PRO A N 1
ATOM 731 C CA . PRO A 1 94 ? -0.831 -15.808 -20.794 1.00 95.94 94 PRO A CA 1
ATOM 732 C C . PRO A 1 94 ? -1.200 -14.665 -21.745 1.00 95.94 94 PRO A C 1
ATOM 734 O O . PRO A 1 94 ? -0.337 -14.104 -22.422 1.00 95.94 94 PRO A O 1
ATOM 737 N N . ARG A 1 95 ? -2.482 -14.280 -21.768 1.00 95.56 95 ARG A N 1
ATOM 738 C CA . ARG A 1 95 ? -2.971 -13.191 -22.616 1.00 95.56 95 ARG A CA 1
ATOM 739 C C . ARG A 1 95 ? -2.402 -11.835 -22.199 1.00 95.56 95 ARG A C 1
ATOM 741 O O . ARG A 1 95 ? -2.087 -11.039 -23.081 1.00 95.56 95 ARG A O 1
ATOM 748 N N . LEU A 1 96 ? -2.226 -11.592 -20.898 1.00 93.44 96 LEU A N 1
ATOM 749 C CA . LEU A 1 96 ? -1.611 -10.366 -20.389 1.00 93.44 96 LEU A CA 1
ATOM 750 C C . LEU A 1 96 ? -0.174 -10.231 -20.898 1.00 93.44 96 LEU A C 1
ATOM 752 O O . LEU A 1 96 ? 0.168 -9.201 -21.466 1.00 93.44 96 LEU A O 1
ATOM 756 N N . TYR A 1 97 ? 0.634 -11.290 -20.805 1.00 91.94 97 TYR A N 1
ATOM 757 C CA . TYR A 1 97 ? 2.012 -11.259 -21.307 1.00 91.94 97 TYR A CA 1
ATOM 758 C C . TYR A 1 97 ? 2.089 -11.004 -22.818 1.00 91.94 97 TYR A C 1
ATOM 760 O O . TYR A 1 97 ? 2.962 -10.272 -23.281 1.00 91.94 97 TYR A O 1
ATOM 768 N N . GLN A 1 98 ? 1.164 -11.570 -23.599 1.00 96.50 98 GLN A N 1
ATOM 769 C CA . GLN A 1 98 ? 1.076 -11.293 -25.036 1.00 96.50 98 GLN A CA 1
ATOM 770 C C . GLN A 1 98 ? 0.719 -9.827 -25.308 1.00 96.50 98 GLN A C 1
ATOM 772 O O . GLN A 1 98 ? 1.336 -9.197 -26.161 1.00 96.50 98 GLN A O 1
ATOM 777 N N . LEU A 1 99 ? -0.258 -9.281 -24.581 1.00 96.06 99 LEU A N 1
ATOM 778 C CA . LEU A 1 99 ? -0.661 -7.880 -24.704 1.00 96.06 99 LEU A CA 1
ATOM 779 C C . LEU A 1 99 ? 0.464 -6.929 -24.298 1.00 96.06 99 LEU A C 1
ATOM 781 O O . LEU A 1 99 ? 0.722 -5.973 -25.019 1.00 96.06 99 LEU A O 1
ATOM 785 N N . MET A 1 100 ? 1.180 -7.221 -23.211 1.00 92.94 100 MET A N 1
ATOM 786 C CA . MET A 1 100 ? 2.345 -6.437 -22.798 1.00 92.94 100 MET A CA 1
ATOM 787 C C . MET A 1 100 ? 3.408 -6.405 -23.896 1.00 92.94 100 MET A C 1
ATOM 789 O O . MET A 1 100 ? 3.893 -5.329 -24.225 1.00 92.94 100 MET A O 1
ATOM 793 N N . ARG A 1 101 ? 3.724 -7.544 -24.528 1.00 92.94 101 ARG A N 1
ATOM 794 C CA . ARG A 1 101 ? 4.665 -7.571 -25.662 1.00 92.94 101 ARG A CA 1
ATOM 795 C C . ARG A 1 101 ? 4.188 -6.707 -26.830 1.00 92.94 101 ARG A C 1
ATOM 797 O O . ARG A 1 101 ? 4.976 -5.944 -27.367 1.00 92.94 101 ARG A O 1
ATOM 804 N N . LEU A 1 102 ? 2.904 -6.783 -27.188 1.00 95.75 102 LEU A N 1
ATOM 805 C CA . LEU A 1 102 ? 2.335 -5.961 -28.264 1.00 95.75 102 LEU A CA 1
ATOM 806 C C . LEU A 1 102 ? 2.404 -4.460 -27.950 1.00 95.75 102 LEU A C 1
ATOM 808 O O . LEU A 1 102 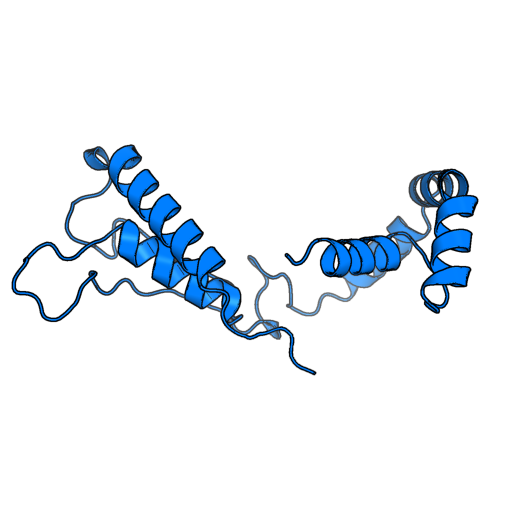? 2.722 -3.668 -28.830 1.00 95.75 102 LEU A O 1
ATOM 812 N N . VAL A 1 103 ? 2.134 -4.069 -26.702 1.00 94.12 10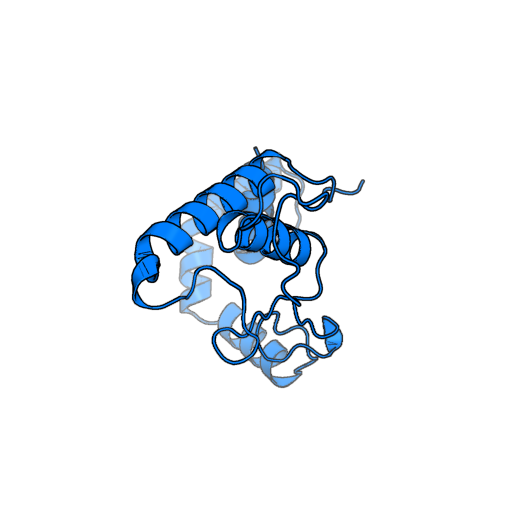3 VAL A N 1
ATOM 813 C CA . VAL A 1 103 ? 2.205 -2.666 -26.267 1.00 94.12 103 VAL A CA 1
ATOM 814 C C . VAL A 1 103 ? 3.650 -2.169 -26.251 1.00 94.12 103 VAL A C 1
ATOM 816 O O . VAL A 1 103 ? 3.923 -1.084 -26.758 1.00 94.12 103 VAL A O 1
ATOM 819 N N . LEU A 1 104 ? 4.589 -2.962 -25.730 1.00 91.44 104 LEU A N 1
ATOM 820 C CA . LEU A 1 104 ? 6.010 -2.597 -25.658 1.00 91.44 104 LEU A CA 1
ATOM 821 C C . LEU A 1 104 ? 6.690 -2.506 -27.036 1.00 91.44 104 LEU A C 1
ATOM 823 O O . LEU A 1 104 ? 7.728 -1.857 -27.160 1.00 91.44 104 LEU A O 1
ATOM 827 N N . SER A 1 105 ? 6.097 -3.125 -28.060 1.00 92.00 105 SER A N 1
ATOM 828 C CA . SER A 1 105 ? 6.495 -3.018 -29.472 1.00 92.00 105 SER A CA 1
ATOM 829 C C . SER A 1 105 ? 5.610 -2.061 -30.282 1.00 92.00 105 SER A C 1
ATOM 831 O O . SER A 1 105 ? 5.598 -2.121 -31.509 1.00 92.00 105 SER A O 1
ATOM 833 N N . SER A 1 106 ? 4.801 -1.230 -29.621 1.00 95.12 106 SER A N 1
ATOM 834 C CA . SER A 1 106 ? 3.935 -0.277 -30.313 1.00 95.12 106 SER A CA 1
ATOM 835 C C . SER A 1 106 ? 4.705 0.981 -30.747 1.00 95.12 106 SER A C 1
ATOM 837 O O . SER A 1 106 ? 5.619 1.411 -30.037 1.00 95.12 106 SER A O 1
ATOM 839 N N . PRO A 1 107 ? 4.278 1.663 -31.830 1.00 96.12 107 PRO A N 1
ATOM 840 C CA . PRO A 1 107 ? 4.934 2.886 -32.302 1.00 96.12 107 PRO A CA 1
ATOM 841 C C . PRO A 1 107 ? 5.017 4.004 -31.253 1.00 96.12 107 PRO A C 1
ATOM 843 O O . PRO A 1 107 ? 5.947 4.803 -31.268 1.00 96.12 107 PRO A O 1
ATOM 846 N N . GLY A 1 108 ? 4.051 4.071 -30.329 1.00 93.44 108 GLY A N 1
ATOM 847 C CA . GLY A 1 108 ? 4.062 5.055 -29.243 1.00 93.44 108 GLY A CA 1
ATOM 848 C C . GLY A 1 108 ? 5.182 4.796 -28.235 1.00 93.44 108 GLY A C 1
ATOM 849 O O . GLY A 1 108 ? 5.876 5.726 -27.831 1.00 93.44 108 GLY A O 1
ATOM 850 N N . VAL A 1 109 ? 5.401 3.529 -27.876 1.00 91.75 109 VAL A N 1
ATOM 851 C CA . VAL A 1 109 ? 6.514 3.136 -27.002 1.00 91.75 109 VAL A CA 1
ATOM 852 C C . VAL A 1 109 ? 7.852 3.311 -27.716 1.00 91.75 109 VAL A C 1
ATOM 854 O O . VAL A 1 109 ? 8.801 3.786 -27.099 1.00 91.75 109 VAL A O 1
ATOM 857 N N . ASP A 1 110 ? 7.923 3.009 -29.012 1.00 91.25 110 ASP A N 1
ATOM 858 C CA . ASP A 1 110 ? 9.129 3.249 -29.810 1.00 91.25 110 ASP A CA 1
ATOM 859 C C . ASP A 1 110 ? 9.462 4.745 -29.907 1.00 91.25 110 ASP A C 1
ATOM 861 O O . ASP A 1 110 ? 10.625 5.122 -29.797 1.00 91.25 110 ASP A O 1
ATOM 865 N N . CYS A 1 111 ? 8.456 5.617 -30.031 1.00 92.94 111 CYS A N 1
ATOM 866 C CA . CYS A 1 111 ? 8.652 7.066 -29.987 1.00 92.94 111 CYS A CA 1
ATOM 867 C C . CYS A 1 111 ? 9.262 7.518 -28.653 1.00 92.94 111 CYS A C 1
ATOM 869 O O . CYS A 1 111 ? 10.245 8.255 -28.655 1.00 92.94 111 CYS A O 1
ATOM 871 N N . ILE A 1 112 ? 8.737 7.033 -27.521 1.00 91.38 112 ILE A N 1
ATOM 872 C CA . ILE A 1 112 ? 9.317 7.313 -26.198 1.00 91.38 112 ILE A CA 1
ATOM 873 C C . ILE A 1 112 ? 10.747 6.776 -26.126 1.00 91.38 112 ILE A C 1
ATOM 875 O O . ILE A 1 112 ? 11.641 7.496 -25.694 1.00 91.38 112 ILE A O 1
ATOM 879 N N . ARG A 1 113 ? 10.984 5.543 -26.592 1.00 89.62 113 ARG A N 1
ATOM 880 C CA . ARG A 1 113 ? 12.317 4.935 -26.573 1.00 89.62 113 ARG A CA 1
ATOM 881 C C . ARG A 1 113 ? 13.334 5.784 -27.330 1.00 89.62 113 ARG A C 1
ATOM 883 O O . ARG A 1 113 ? 14.404 6.049 -26.803 1.00 89.62 113 ARG A O 1
ATOM 890 N N . ASN A 1 114 ? 12.965 6.247 -28.519 1.00 91.38 114 ASN A N 1
ATOM 891 C CA . ASN A 1 114 ? 13.830 7.066 -29.361 1.00 91.38 114 ASN A CA 1
ATOM 892 C C . ASN A 1 114 ? 14.062 8.467 -28.774 1.00 91.38 114 ASN A C 1
ATOM 894 O O . ASN A 1 114 ? 15.149 9.013 -28.928 1.00 91.38 114 ASN A O 1
ATOM 898 N N . ASN A 1 115 ? 13.072 9.046 -28.085 1.00 94.62 115 ASN A N 1
ATOM 899 C CA . ASN A 1 115 ? 13.213 10.361 -27.450 1.00 94.62 115 ASN A CA 1
ATOM 900 C C . ASN A 1 115 ? 14.211 10.360 -26.281 1.00 94.62 115 ASN A C 1
ATOM 902 O O . ASN A 1 115 ? 14.823 11.391 -26.024 1.00 94.62 115 ASN A O 1
ATOM 906 N N . PHE A 1 116 ? 14.367 9.227 -25.590 1.00 93.25 116 PHE A N 1
ATOM 907 C CA . PHE A 1 116 ? 15.255 9.065 -24.431 1.00 93.25 116 PHE A CA 1
ATOM 908 C C . PHE A 1 116 ? 16.464 8.159 -24.728 1.00 93.25 116 PHE A C 1
ATOM 910 O O . PHE A 1 116 ? 17.107 7.654 -23.809 1.00 93.25 116 PHE A O 1
ATOM 917 N N . ASP A 1 117 ? 16.793 7.937 -26.005 1.00 90.94 117 ASP A N 1
ATOM 918 C CA . ASP A 1 117 ? 17.871 7.023 -26.413 1.00 90.94 117 ASP A CA 1
ATOM 919 C C . ASP A 1 117 ? 19.225 7.416 -25.798 1.00 90.94 117 ASP A C 1
ATOM 921 O O . ASP A 1 117 ? 19.956 6.570 -25.282 1.00 90.94 117 ASP A O 1
ATOM 925 N N . THR A 1 118 ? 19.521 8.718 -25.748 1.00 93.12 118 THR A N 1
ATOM 926 C CA . THR A 1 118 ? 20.741 9.242 -25.117 1.00 93.12 118 THR A CA 1
ATOM 927 C C . THR A 1 118 ? 20.800 8.945 -23.621 1.00 93.12 118 THR A C 1
ATOM 929 O O . THR A 1 118 ? 21.864 8.610 -23.102 1.00 93.12 118 THR A O 1
ATOM 932 N N . ASP A 1 119 ? 19.664 9.025 -22.926 1.00 91.75 119 ASP A N 1
ATOM 933 C CA . ASP A 1 119 ? 19.585 8.764 -21.487 1.00 91.75 119 ASP A CA 1
ATOM 934 C C . ASP A 1 119 ? 19.728 7.269 -21.194 1.00 91.75 119 ASP A C 1
ATOM 936 O O . ASP A 1 119 ? 20.458 6.875 -20.284 1.00 91.75 119 ASP A O 1
ATOM 940 N N . PHE A 1 120 ? 19.106 6.409 -22.004 1.00 91.19 120 PHE A N 1
ATOM 941 C CA . PHE A 1 120 ? 19.270 4.961 -21.873 1.00 91.19 120 PHE A CA 1
ATOM 942 C C . PHE A 1 120 ? 20.708 4.513 -22.151 1.00 91.19 120 PHE A C 1
ATOM 944 O O . PHE A 1 120 ? 21.227 3.659 -21.429 1.00 91.19 120 PHE A O 1
ATOM 951 N N . GLN A 1 121 ? 21.391 5.125 -23.124 1.00 90.56 121 GLN A N 1
ATOM 952 C CA . GLN A 1 121 ? 22.818 4.891 -23.367 1.00 90.56 121 GLN A CA 1
ATOM 953 C C . GLN A 1 121 ? 23.687 5.356 -22.194 1.00 90.56 121 GLN A C 1
ATOM 955 O O . GLN A 1 121 ? 24.604 4.638 -21.789 1.00 90.56 121 GLN A O 1
ATOM 960 N N . TYR A 1 122 ? 23.384 6.520 -21.612 1.00 91.38 122 TYR A N 1
ATOM 961 C CA . TYR A 1 122 ? 24.078 7.021 -20.426 1.00 91.38 122 TYR A CA 1
ATOM 962 C C . TYR A 1 122 ? 23.933 6.053 -19.244 1.00 91.38 122 TYR A C 1
ATOM 964 O O . TYR A 1 122 ? 24.925 5.659 -18.628 1.00 91.38 122 TYR A O 1
ATOM 972 N N . ILE A 1 123 ? 22.707 5.605 -18.964 1.00 89.94 123 ILE A N 1
ATOM 973 C CA . ILE A 1 123 ? 22.429 4.632 -17.903 1.00 89.94 123 ILE A CA 1
ATOM 974 C C . ILE A 1 123 ? 23.183 3.327 -18.163 1.00 89.94 123 ILE A C 1
ATOM 976 O O . ILE A 1 123 ? 23.828 2.808 -17.255 1.00 89.94 123 ILE A O 1
ATOM 980 N N . HIS A 1 124 ? 23.153 2.809 -19.393 1.00 89.19 124 HIS A N 1
ATOM 981 C CA . HIS A 1 124 ? 23.882 1.596 -19.760 1.00 89.19 124 HIS A CA 1
ATOM 982 C C . HIS A 1 124 ? 25.384 1.724 -19.457 1.00 89.19 124 HIS A C 1
ATOM 984 O O . HIS A 1 124 ? 25.956 0.855 -18.795 1.00 89.19 124 HIS A O 1
ATOM 990 N N . LEU A 1 125 ? 25.999 2.833 -19.887 1.00 91.69 125 LEU A N 1
ATOM 991 C CA . LEU A 1 125 ? 27.431 3.088 -19.737 1.00 91.69 125 LEU A CA 1
ATOM 992 C C . LEU A 1 125 ? 27.862 3.203 -18.269 1.00 91.69 125 LEU A C 1
ATOM 994 O O . LEU A 1 125 ? 28.931 2.717 -17.904 1.00 91.69 125 LEU A O 1
ATOM 998 N N . HIS A 1 126 ? 27.048 3.851 -17.435 1.00 89.81 126 HIS A N 1
ATOM 999 C CA . HIS A 1 126 ? 27.433 4.190 -16.064 1.00 89.81 126 HIS A CA 1
ATOM 1000 C C . HIS A 1 126 ? 26.923 3.212 -15.001 1.00 89.81 126 HIS A C 1
ATOM 1002 O O . HIS A 1 126 ? 27.561 3.076 -13.960 1.00 89.81 126 HIS A O 1
ATOM 1008 N N . MET A 1 127 ? 25.814 2.514 -15.253 1.00 84.06 127 MET A N 1
ATOM 1009 C CA . MET A 1 127 ? 25.199 1.587 -14.292 1.00 84.06 127 MET A CA 1
ATOM 1010 C C . MET A 1 127 ? 25.501 0.115 -14.599 1.00 84.06 127 MET A C 1
ATOM 1012 O O . MET A 1 127 ? 25.193 -0.754 -13.786 1.00 84.06 127 MET A O 1
ATOM 1016 N N . GLY A 1 128 ? 26.076 -0.196 -15.769 1.00 83.00 128 GLY A N 1
ATOM 1017 C CA . GLY A 1 128 ? 26.396 -1.573 -16.165 1.00 83.00 128 GLY A CA 1
ATOM 1018 C C . GLY A 1 128 ? 25.166 -2.454 -16.423 1.00 83.00 128 GLY A C 1
ATOM 1019 O O . GLY A 1 128 ? 25.262 -3.680 -16.380 1.00 83.00 128 GLY A O 1
ATOM 1020 N N . VAL A 1 129 ? 24.003 -1.846 -16.676 1.00 80.81 129 VAL A N 1
ATOM 1021 C CA . VAL A 1 129 ? 22.748 -2.550 -16.977 1.00 80.81 129 VAL A CA 1
ATOM 1022 C C . VAL A 1 129 ? 22.652 -2.779 -18.483 1.00 80.81 129 VAL A C 1
ATOM 1024 O O . VAL A 1 129 ? 22.718 -1.830 -19.259 1.00 80.81 129 VAL A O 1
ATOM 1027 N N . ASN A 1 130 ? 22.492 -4.028 -18.922 1.00 78.31 130 ASN A N 1
ATOM 1028 C CA . ASN A 1 130 ? 22.339 -4.360 -20.343 1.00 78.31 130 ASN A CA 1
ATOM 1029 C C . ASN A 1 130 ? 20.895 -4.141 -20.816 1.00 78.31 130 ASN A C 1
ATOM 1031 O O . ASN A 1 130 ? 19.964 -4.450 -20.078 1.00 78.31 130 ASN A O 1
ATOM 1035 N N . ASN A 1 131 ? 20.720 -3.700 -22.068 1.00 76.31 131 ASN A N 1
ATOM 1036 C CA . ASN A 1 131 ? 19.412 -3.487 -22.707 1.00 76.31 131 ASN A CA 1
ATOM 1037 C C . ASN A 1 131 ? 18.482 -2.565 -21.900 1.00 76.31 131 ASN A C 1
ATOM 1039 O O . ASN A 1 131 ? 17.357 -2.941 -21.582 1.00 76.31 131 ASN A O 1
ATOM 1043 N N . VAL A 1 132 ? 18.956 -1.358 -21.574 1.00 82.56 132 VAL A N 1
ATOM 1044 C CA . VAL A 1 132 ? 18.151 -0.366 -20.850 1.00 82.56 132 VAL A CA 1
ATOM 1045 C C . VAL A 1 132 ? 16.977 0.076 -21.721 1.00 82.56 132 VAL A C 1
ATOM 1047 O O . VAL A 1 132 ? 17.151 0.766 -22.723 1.00 82.56 132 VAL A O 1
ATOM 1050 N N . GLY A 1 133 ? 15.775 -0.337 -21.338 1.00 85.19 133 GLY A N 1
ATOM 1051 C CA . GLY A 1 133 ? 14.525 0.191 -21.848 1.00 85.19 133 GLY A CA 1
ATOM 1052 C C . GLY A 1 133 ? 13.746 0.914 -20.756 1.00 85.19 133 GLY A C 1
ATOM 1053 O O . GLY A 1 133 ? 14.237 1.203 -19.665 1.00 85.19 133 GLY A O 1
ATOM 1054 N N . ILE A 1 134 ? 12.479 1.189 -21.057 1.00 87.25 134 ILE A N 1
ATOM 1055 C CA . ILE A 1 134 ? 11.575 1.894 -20.142 1.00 87.25 134 ILE A CA 1
ATOM 1056 C C . ILE A 1 134 ? 11.400 1.114 -18.829 1.00 87.25 134 ILE A C 1
ATOM 1058 O O . ILE A 1 134 ? 11.367 1.720 -17.764 1.00 87.25 134 ILE A O 1
ATOM 1062 N N . ILE A 1 135 ? 11.318 -0.220 -18.885 1.00 86.56 135 ILE A N 1
ATOM 1063 C CA . ILE A 1 135 ? 11.107 -1.055 -17.692 1.00 86.56 135 ILE A CA 1
ATOM 1064 C C . ILE A 1 135 ? 12.342 -1.016 -16.789 1.00 86.56 135 ILE A C 1
ATOM 1066 O O . ILE A 1 135 ? 12.221 -0.813 -15.585 1.00 86.56 135 ILE A O 1
ATOM 1070 N N . GLU A 1 136 ? 13.529 -1.175 -17.366 1.00 87.56 136 GLU A N 1
ATOM 1071 C CA . GLU A 1 136 ? 14.796 -1.150 -16.639 1.00 87.56 136 GLU A CA 1
ATOM 1072 C C . GLU A 1 136 ? 15.039 0.223 -16.006 1.00 87.56 136 GLU A C 1
ATOM 1074 O O . GLU A 1 136 ? 15.479 0.301 -14.862 1.00 87.56 136 GLU A O 1
ATOM 1079 N N . ALA A 1 137 ? 14.696 1.303 -16.714 1.00 87.50 137 ALA A N 1
ATOM 1080 C CA . ALA A 1 137 ? 14.774 2.655 -16.175 1.00 87.50 137 ALA A CA 1
ATOM 1081 C C . ALA A 1 137 ? 13.805 2.876 -15.001 1.00 87.50 137 ALA A C 1
ATOM 1083 O O . ALA A 1 137 ? 14.190 3.505 -14.018 1.00 87.50 137 ALA A O 1
ATOM 1084 N N . CYS A 1 138 ? 12.584 2.326 -15.053 1.00 86.00 138 CYS A N 1
ATOM 1085 C CA . CYS A 1 138 ? 11.664 2.350 -13.911 1.00 86.00 138 CYS A CA 1
ATOM 1086 C C . CYS A 1 138 ? 12.238 1.599 -12.702 1.00 86.00 138 CYS A C 1
ATOM 1088 O O . CYS A 1 138 ? 12.230 2.132 -11.599 1.00 86.00 138 CYS A O 1
ATOM 1090 N N . LEU A 1 139 ? 12.795 0.403 -12.909 1.00 85.31 139 LEU A N 1
ATOM 1091 C CA . LEU A 1 139 ? 13.418 -0.368 -11.827 1.00 85.31 139 LEU A CA 1
ATOM 1092 C C . LEU A 1 139 ? 14.633 0.351 -11.229 1.00 85.31 139 LEU A C 1
ATOM 1094 O O . LEU A 1 139 ? 14.869 0.276 -10.026 1.00 85.31 139 LEU A O 1
ATOM 1098 N N . LEU A 1 140 ? 15.410 1.053 -12.055 1.00 86.50 140 LEU A N 1
ATOM 1099 C CA . LEU A 1 140 ? 16.514 1.877 -11.574 1.00 86.50 140 LEU A CA 1
ATOM 1100 C C . LEU A 1 140 ? 16.004 3.056 -10.744 1.00 86.50 140 LEU A C 1
ATOM 1102 O O . LEU A 1 140 ? 16.569 3.339 -9.692 1.00 86.50 140 LEU A O 1
ATOM 1106 N N . LEU A 1 141 ? 14.946 3.730 -11.198 1.00 86.75 141 LEU A N 1
ATOM 1107 C CA . LEU A 1 141 ? 14.341 4.825 -10.451 1.00 86.75 141 LEU A CA 1
ATOM 1108 C C . LEU A 1 141 ? 13.875 4.359 -9.071 1.00 86.75 141 LEU A C 1
ATOM 1110 O O . LEU A 1 141 ? 14.148 5.048 -8.092 1.00 86.75 141 LEU A O 1
ATOM 1114 N N . ASP A 1 142 ? 13.248 3.183 -8.985 1.00 86.12 142 ASP A N 1
ATOM 1115 C CA . ASP A 1 142 ? 12.846 2.602 -7.703 1.00 86.12 142 ASP A CA 1
ATOM 1116 C C . ASP A 1 142 ? 14.048 2.515 -6.757 1.00 86.12 142 ASP A C 1
ATOM 1118 O O . ASP A 1 142 ? 13.966 2.994 -5.636 1.00 86.12 142 ASP A O 1
ATOM 1122 N N . VAL A 1 143 ? 15.194 2.004 -7.222 1.00 86.19 143 VAL A N 1
ATOM 1123 C CA . VAL A 1 143 ? 16.425 1.902 -6.416 1.00 86.19 143 VAL A CA 1
ATOM 1124 C C . VAL A 1 143 ? 16.994 3.269 -6.031 1.00 86.19 143 VAL A C 1
ATOM 1126 O O . VAL A 1 143 ? 17.408 3.454 -4.891 1.00 86.19 143 VAL A O 1
ATOM 1129 N N . LEU A 1 144 ? 17.036 4.221 -6.964 1.00 87.88 144 LEU A N 1
ATOM 1130 C CA . LEU A 1 144 ? 17.612 5.551 -6.731 1.00 87.88 144 LEU A CA 1
ATOM 1131 C C . LEU A 1 144 ? 16.770 6.417 -5.789 1.00 87.88 144 LEU A C 1
ATOM 1133 O O . LEU A 1 144 ? 17.282 7.392 -5.245 1.00 87.88 144 LEU A O 1
ATOM 1137 N N . THR A 1 145 ? 15.489 6.088 -5.636 1.00 85.25 145 THR A N 1
ATOM 1138 C CA . THR A 1 145 ? 14.535 6.834 -4.808 1.00 85.25 145 THR A CA 1
ATOM 1139 C C . THR A 1 145 ? 14.235 6.155 -3.475 1.00 85.25 145 THR A C 1
ATOM 1141 O O . THR A 1 145 ? 13.470 6.707 -2.685 1.00 85.25 145 THR A O 1
ATOM 1144 N N . VAL A 1 146 ? 14.841 4.993 -3.193 1.00 77.88 146 VAL A N 1
ATOM 1145 C CA . VAL A 1 146 ? 14.838 4.436 -1.836 1.00 77.88 146 VAL A CA 1
ATOM 1146 C C . VAL A 1 146 ? 15.739 5.312 -0.963 1.00 77.88 146 VAL A C 1
ATOM 1148 O O . VAL A 1 146 ? 16.962 5.195 -1.022 1.00 77.88 146 VAL A O 1
ATOM 1151 N N . GLU A 1 147 ? 15.124 6.206 -0.189 1.00 51.47 147 GLU A N 1
ATOM 1152 C CA . GLU A 1 147 ? 15.760 6.903 0.941 1.00 51.47 147 GLU A CA 1
ATOM 1153 C C . GLU A 1 147 ? 15.945 5.976 2.152 1.00 51.47 147 GLU A C 1
ATOM 1155 O O . GLU A 1 147 ? 15.011 5.195 2.466 1.00 51.47 147 GLU A O 1
#

Foldseek 3Di:
DDPPPDDVVLLVVLLVQLLVVLVVCVVQDPLDDDPVRDAAEFEPDPSGVSSSVSSQCNNRADPDPPDPDRGDDDDYDYDHLCPDCDPNNN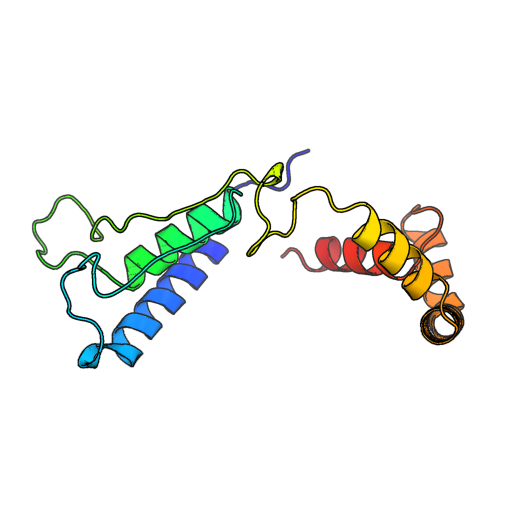PDDPVVVVVVVVVCPDPVQVVVCVVCVVVQVVCCVPVVDPPDGPVNVVVVVVVVPPD

InterPro domains:
  IPR000560 Histidine phosphatase superfamily, clade-2 [PF00328] (9-121)
  IPR000560 Histidine phosphatase superfamily, clade-2 [cd07061] (10-85)
  IPR029033 Histidine phosphatase superfamily [G3DSA:3.40.50.1240] (7-147)
  IPR029033 Histidine phosphatase superfamily [SSF53254] (9-144)
  IPR050645 Histidine Acid Phosphatase [PTHR11567] (9-102)